Protein AF-A0A497PKI4-F1 (afdb_monomer_lite)

Foldseek 3Di:
DFFAFLVRCCVVVVHDSVVSVVVVVVCVVVVQWPQDPDPRGGIGGDPVVVVVVVVVVVVVVPDDD

Secondary structure (DSSP, 8-state):
---EEHHHHHHHHT--HHHHHHHHHHHHHTTSEEPPPSSS-EEEE-HHHHHHHHHHHHHHTTS--

pLDDT: mean 87.45, std 10.38, range [51.84, 96.5]

Sequence (65 aa):
MNGAKKSHIVYRANLNFDVVKRYLKRLNAAGLINFPSFNGRIFKTTSKGKEYINQYENLNAYIPR

Structure (mmCIF, N/CA/C/O backbone):
data_AF-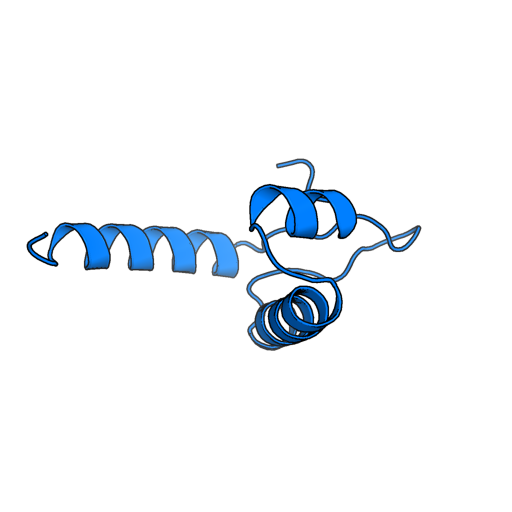A0A497PKI4-F1
#
_entry.id   AF-A0A497PKI4-F1
#
loop_
_atom_site.group_PDB
_atom_site.id
_atom_site.type_symbol
_atom_site.label_atom_id
_atom_site.label_alt_id
_atom_site.label_comp_id
_atom_site.label_asym_id
_atom_site.label_entity_id
_atom_site.label_seq_id
_atom_site.pdbx_PDB_ins_code
_atom_site.Cartn_x
_atom_site.Cartn_y
_atom_site.Cartn_z
_atom_site.occupancy
_atom_site.B_iso_or_equiv
_atom_site.auth_seq_id
_atom_site.auth_comp_id
_atom_site.auth_asym_id
_atom_site.auth_atom_id
_atom_site.pdbx_PDB_model_num
ATOM 1 N N . MET A 1 1 ? 0.546 15.246 -1.847 1.00 52.56 1 MET A N 1
ATOM 2 C CA . MET A 1 1 ? 1.129 13.889 -1.693 1.00 52.56 1 MET A CA 1
ATOM 3 C C . MET A 1 1 ? 1.949 13.559 -2.936 1.00 52.56 1 MET A C 1
ATOM 5 O O . MET A 1 1 ? 1.376 13.268 -3.979 1.00 52.56 1 MET A O 1
ATOM 9 N N . ASN A 1 2 ? 3.279 13.634 -2.838 1.00 72.44 2 ASN A N 1
ATOM 10 C CA . ASN A 1 2 ? 4.207 13.613 -3.984 1.00 72.44 2 ASN A CA 1
ATOM 11 C C . ASN A 1 2 ? 4.478 12.214 -4.577 1.00 72.44 2 ASN A C 1
ATOM 13 O O . ASN A 1 2 ? 5.429 12.032 -5.332 1.00 72.44 2 ASN A O 1
ATOM 17 N N . GLY A 1 3 ? 3.618 11.234 -4.279 1.00 83.62 3 GLY A N 1
ATOM 18 C CA . GLY A 1 3 ? 3.783 9.843 -4.696 1.00 83.62 3 GLY A CA 1
ATOM 19 C C . GLY A 1 3 ? 5.067 9.189 -4.170 1.00 83.62 3 GLY A C 1
ATOM 20 O O . GLY A 1 3 ? 5.790 9.764 -3.359 1.00 83.62 3 GLY A O 1
ATOM 21 N N . ALA A 1 4 ? 5.346 7.962 -4.607 1.00 88.31 4 ALA A N 1
ATOM 22 C CA . ALA A 1 4 ? 6.531 7.215 -4.192 1.00 88.31 4 ALA A CA 1
ATOM 23 C C . ALA A 1 4 ? 7.141 6.406 -5.339 1.00 88.31 4 ALA A C 1
ATOM 25 O O . ALA A 1 4 ? 6.433 5.847 -6.178 1.00 88.31 4 ALA A O 1
ATOM 26 N N . LYS A 1 5 ? 8.475 6.307 -5.351 1.00 88.94 5 LYS A N 1
ATOM 27 C CA . LYS A 1 5 ? 9.194 5.398 -6.250 1.00 88.94 5 LYS A CA 1
ATOM 28 C C . LYS A 1 5 ? 9.064 3.954 -5.780 1.00 88.94 5 LYS A C 1
ATOM 30 O O . LYS A 1 5 ? 9.026 3.711 -4.578 1.00 88.94 5 LYS A O 1
ATOM 35 N N . LYS A 1 6 ? 9.097 2.993 -6.714 1.00 86.44 6 LYS A N 1
ATOM 36 C CA . LYS A 1 6 ? 9.086 1.553 -6.382 1.00 86.44 6 LYS A CA 1
ATOM 37 C C . LYS A 1 6 ? 10.163 1.197 -5.353 1.00 86.44 6 LYS A C 1
ATOM 39 O O . LYS A 1 6 ? 9.861 0.498 -4.397 1.00 86.44 6 LYS A O 1
ATOM 44 N N . SER A 1 7 ? 11.388 1.701 -5.526 1.00 87.00 7 SER A N 1
ATOM 45 C CA . SER A 1 7 ? 12.489 1.472 -4.581 1.00 87.00 7 SER A CA 1
ATOM 46 C C . SER A 1 7 ? 12.151 1.976 -3.180 1.00 87.00 7 SER A C 1
ATOM 48 O O . SER A 1 7 ? 12.327 1.250 -2.213 1.00 87.00 7 SER A O 1
ATOM 50 N N . HIS A 1 8 ? 11.581 3.175 -3.063 1.00 88.69 8 HIS A N 1
ATOM 51 C CA . HIS A 1 8 ? 11.189 3.722 -1.767 1.00 88.69 8 HIS A CA 1
ATOM 52 C C . HIS A 1 8 ? 10.104 2.868 -1.090 1.00 88.69 8 HIS A C 1
ATOM 54 O O . HIS A 1 8 ? 10.154 2.659 0.116 1.00 88.69 8 HIS A O 1
ATOM 60 N N . ILE A 1 9 ? 9.168 2.313 -1.868 1.00 88.44 9 ILE A N 1
ATOM 61 C CA . ILE A 1 9 ? 8.136 1.394 -1.364 1.00 88.44 9 ILE A CA 1
ATOM 62 C C . ILE A 1 9 ? 8.763 0.085 -0.859 1.00 88.44 9 ILE A C 1
ATOM 64 O O . ILE A 1 9 ? 8.427 -0.350 0.233 1.00 88.44 9 ILE A O 1
ATOM 68 N N . VAL A 1 10 ? 9.694 -0.507 -1.615 1.00 88.12 10 VAL A N 1
ATOM 69 C CA . VAL A 1 10 ? 10.454 -1.716 -1.227 1.00 88.12 10 VAL A CA 1
ATOM 70 C C . VAL A 1 10 ? 11.163 -1.508 0.110 1.00 88.12 10 VAL A C 1
ATOM 72 O O . VAL A 1 10 ? 10.944 -2.282 1.039 1.00 88.12 10 VAL A O 1
ATOM 75 N N . TYR A 1 11 ? 11.936 -0.424 0.233 1.00 88.00 11 TYR A N 1
ATOM 76 C CA . TYR A 1 11 ? 12.687 -0.134 1.455 1.00 88.00 11 TYR A CA 1
ATOM 77 C C . TYR A 1 11 ? 11.779 0.146 2.656 1.00 88.00 11 TYR A C 1
ATOM 79 O O . TYR A 1 11 ? 12.042 -0.353 3.743 1.00 88.00 11 TYR A O 1
ATOM 87 N N . ARG A 1 12 ? 10.696 0.913 2.479 1.00 89.25 12 ARG A N 1
ATOM 88 C CA . ARG A 1 12 ? 9.815 1.286 3.600 1.00 89.25 12 ARG A CA 1
ATOM 89 C C . ARG A 1 12 ? 8.872 0.172 4.035 1.00 89.25 12 ARG A C 1
ATOM 91 O O . ARG A 1 12 ? 8.518 0.118 5.203 1.00 89.25 12 ARG A O 1
ATOM 98 N N . ALA A 1 13 ? 8.443 -0.681 3.108 1.00 88.56 13 ALA A N 1
ATOM 99 C CA . ALA A 1 13 ? 7.561 -1.801 3.419 1.00 88.56 13 ALA A CA 1
ATOM 100 C C . ALA A 1 13 ? 8.325 -3.039 3.918 1.00 88.56 13 ALA A C 1
ATOM 102 O O . ALA A 1 13 ? 7.686 -4.002 4.324 1.00 88.56 13 ALA A O 1
ATOM 103 N N . ASN A 1 14 ? 9.665 -3.029 3.867 1.00 92.00 14 ASN A N 1
ATOM 104 C CA . ASN A 1 14 ? 10.513 -4.187 4.158 1.00 92.00 14 ASN A CA 1
ATOM 105 C C . ASN A 1 14 ? 10.114 -5.433 3.337 1.00 92.00 14 ASN A C 1
ATOM 107 O O . ASN A 1 14 ? 10.002 -6.547 3.843 1.00 92.00 14 ASN A O 1
ATOM 111 N N . LEU A 1 15 ? 9.840 -5.228 2.046 1.00 88.19 15 LEU A N 1
ATOM 112 C CA . LEU A 1 15 ? 9.395 -6.272 1.123 1.00 88.19 15 LEU A CA 1
ATOM 113 C C . LEU A 1 15 ? 10.400 -6.423 -0.013 1.00 88.19 15 LEU A C 1
ATOM 115 O O . LEU A 1 15 ? 10.938 -5.435 -0.501 1.00 88.19 15 LEU A O 1
ATOM 119 N N . ASN A 1 16 ? 10.588 -7.641 -0.518 1.00 90.12 16 ASN A N 1
ATOM 120 C CA . ASN A 1 16 ? 11.405 -7.850 -1.715 1.00 90.12 16 ASN A CA 1
ATOM 121 C C . ASN A 1 16 ? 10.713 -7.336 -2.999 1.00 90.12 16 ASN A C 1
ATOM 123 O O . ASN A 1 16 ? 9.504 -7.074 -3.046 1.00 90.12 16 ASN A O 1
ATOM 127 N N . PHE A 1 17 ? 11.492 -7.212 -4.078 1.00 86.75 17 PHE A N 1
ATOM 128 C CA . PHE A 1 17 ? 11.034 -6.628 -5.342 1.00 86.75 17 PHE A CA 1
ATOM 129 C C . PHE A 1 17 ? 9.877 -7.380 -6.010 1.00 86.75 17 PHE A C 1
ATOM 131 O O . PHE A 1 17 ? 9.031 -6.728 -6.639 1.00 86.75 17 PHE A O 1
ATOM 138 N N . ASP A 1 18 ? 9.834 -8.708 -5.897 1.00 91.44 18 ASP A N 1
ATOM 139 C CA . ASP A 1 18 ? 8.785 -9.549 -6.478 1.00 91.44 18 ASP A CA 1
ATOM 140 C C . ASP A 1 18 ? 7.466 -9.396 -5.735 1.00 91.44 18 ASP A C 1
ATOM 142 O O . ASP A 1 18 ? 6.415 -9.179 -6.348 1.00 91.44 18 ASP A O 1
ATOM 146 N N . VAL A 1 19 ? 7.529 -9.429 -4.407 1.00 92.00 19 VAL A N 1
ATOM 147 C CA . VAL A 1 19 ? 6.369 -9.247 -3.540 1.00 92.00 19 VAL A CA 1
ATOM 148 C C . VAL A 1 19 ? 5.765 -7.859 -3.766 1.00 92.00 19 VAL A C 1
ATOM 150 O O . VAL A 1 19 ? 4.581 -7.757 -4.095 1.00 92.00 19 VAL A O 1
ATOM 153 N N . VAL A 1 20 ? 6.578 -6.795 -3.732 1.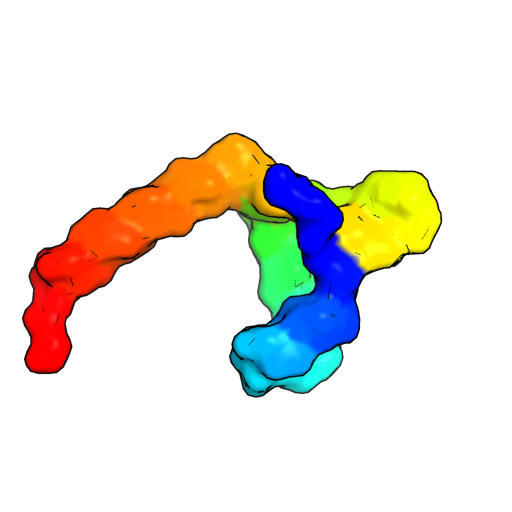00 92.00 20 VAL A N 1
ATOM 154 C CA . VAL A 1 20 ? 6.102 -5.426 -4.007 1.00 92.00 20 VAL A CA 1
ATOM 155 C C . VAL A 1 20 ? 5.482 -5.310 -5.394 1.00 92.00 20 VAL A C 1
ATOM 157 O O . VAL A 1 20 ? 4.433 -4.689 -5.545 1.00 92.00 20 VAL A O 1
ATOM 160 N N . LYS A 1 21 ? 6.077 -5.922 -6.425 1.00 90.12 21 LYS A N 1
ATOM 161 C CA . LYS A 1 21 ? 5.523 -5.878 -7.788 1.00 90.12 21 LYS A CA 1
ATOM 162 C C . LYS A 1 21 ? 4.115 -6.478 -7.842 1.00 90.12 21 LYS A C 1
ATOM 164 O O . LYS A 1 21 ? 3.246 -5.902 -8.499 1.00 90.12 21 LYS A O 1
ATOM 169 N N . ARG A 1 22 ? 3.873 -7.600 -7.155 1.00 93.00 22 ARG A N 1
ATOM 170 C CA . ARG A 1 22 ? 2.542 -8.226 -7.085 1.00 93.00 22 ARG A CA 1
ATOM 171 C C . ARG A 1 22 ? 1.543 -7.354 -6.328 1.00 93.00 22 ARG A C 1
ATOM 173 O O . ARG A 1 22 ? 0.434 -7.156 -6.821 1.00 93.00 22 ARG A O 1
ATOM 180 N N . TYR A 1 23 ? 1.937 -6.785 -5.189 1.00 94.06 23 TYR A N 1
ATOM 181 C CA . TYR A 1 23 ? 1.062 -5.893 -4.424 1.00 94.06 23 TYR A CA 1
ATOM 182 C C . TYR A 1 23 ? 0.724 -4.613 -5.187 1.00 94.06 23 TYR A C 1
ATOM 184 O O . TYR A 1 23 ? -0.447 -4.267 -5.272 1.00 94.06 23 TYR A O 1
ATOM 192 N N . LEU A 1 24 ? 1.693 -3.955 -5.827 1.00 92.19 24 LEU A N 1
ATOM 193 C CA . LEU A 1 24 ? 1.430 -2.748 -6.620 1.00 92.19 24 LEU A CA 1
ATOM 194 C C . LEU A 1 24 ? 0.469 -3.017 -7.784 1.00 92.19 24 LEU A C 1
ATOM 196 O O . LEU A 1 24 ? -0.422 -2.209 -8.032 1.00 92.19 24 LEU A O 1
ATOM 200 N N . LYS A 1 25 ? 0.589 -4.172 -8.456 1.00 92.50 25 LYS A N 1
ATOM 201 C CA . LYS A 1 25 ? -0.385 -4.595 -9.475 1.00 92.50 25 LYS A CA 1
ATOM 202 C C . LYS A 1 25 ? -1.789 -4.754 -8.890 1.00 92.50 25 LYS A C 1
ATOM 204 O O . LYS A 1 25 ? -2.740 -4.253 -9.480 1.00 92.50 25 LYS A O 1
ATOM 209 N N . ARG A 1 26 ? -1.917 -5.414 -7.733 1.00 95.31 26 ARG A N 1
ATOM 210 C CA . ARG A 1 26 ? -3.205 -5.604 -7.044 1.00 95.31 26 ARG A CA 1
ATOM 211 C C . ARG A 1 26 ? -3.821 -4.277 -6.599 1.00 95.31 26 ARG A C 1
ATOM 213 O O . ARG A 1 26 ? -4.990 -4.039 -6.866 1.00 95.31 26 ARG A O 1
ATOM 220 N N . LEU A 1 27 ? -3.028 -3.395 -5.991 1.00 94.44 27 LEU A N 1
ATOM 221 C CA . LEU A 1 27 ? -3.471 -2.071 -5.549 1.00 94.44 27 LEU A CA 1
ATOM 222 C C . LEU A 1 27 ? -3.935 -1.206 -6.725 1.00 94.44 27 LEU A C 1
ATOM 224 O O . LEU A 1 27 ? -4.934 -0.499 -6.606 1.00 94.44 27 LEU A O 1
ATOM 228 N N . ASN A 1 28 ? -3.242 -1.279 -7.865 1.00 93.88 28 ASN A N 1
ATOM 229 C CA . ASN A 1 28 ? -3.660 -0.568 -9.067 1.00 93.88 28 ASN A CA 1
ATOM 230 C C . ASN A 1 28 ? -4.939 -1.167 -9.665 1.00 93.88 28 ASN A C 1
ATOM 232 O O . ASN A 1 28 ? -5.853 -0.424 -9.997 1.00 93.88 28 ASN A O 1
ATOM 236 N N . ALA A 1 29 ? -5.031 -2.497 -9.776 1.00 95.00 29 ALA A N 1
ATOM 237 C CA . ALA A 1 29 ? -6.236 -3.173 -10.266 1.00 95.00 29 ALA A CA 1
ATOM 238 C C . ALA A 1 29 ? -7.469 -2.874 -9.390 1.00 95.00 29 ALA A C 1
ATOM 240 O O . ALA A 1 29 ? -8.573 -2.737 -9.902 1.00 95.00 29 ALA A O 1
ATOM 241 N N . ALA A 1 30 ? -7.271 -2.700 -8.081 1.00 95.31 30 ALA A N 1
ATOM 242 C CA . ALA A 1 30 ? -8.313 -2.284 -7.145 1.00 95.31 30 ALA A CA 1
ATOM 243 C C . ALA A 1 30 ? -8.648 -0.775 -7.206 1.00 95.31 30 ALA A C 1
ATOM 245 O O . ALA A 1 30 ? -9.587 -0.323 -6.542 1.00 95.31 30 ALA A O 1
ATOM 246 N N . GLY A 1 31 ? -7.892 0.016 -7.976 1.00 95.19 31 GLY A N 1
ATOM 247 C CA . GLY A 1 31 ? -8.057 1.465 -8.096 1.00 95.19 31 GLY A CA 1
ATOM 248 C C . GLY A 1 31 ? -7.606 2.252 -6.862 1.00 95.19 31 GLY A C 1
ATOM 249 O O . GLY A 1 31 ? -8.055 3.378 -6.666 1.00 95.19 31 GLY A O 1
ATOM 250 N N . LEU A 1 32 ? -6.755 1.673 -6.008 1.00 95.69 32 LEU A N 1
ATOM 251 C CA . LEU A 1 32 ? -6.252 2.310 -4.779 1.00 95.69 32 LEU A CA 1
ATOM 252 C C . LEU A 1 32 ? -5.002 3.162 -5.038 1.00 95.69 32 LEU A C 1
ATOM 254 O O . LEU A 1 32 ? -4.730 4.136 -4.335 1.00 95.69 32 LEU A O 1
ATOM 258 N N . ILE A 1 33 ? -4.243 2.815 -6.075 1.00 93.94 33 ILE A N 1
ATOM 259 C CA . ILE A 1 33 ? -3.119 3.605 -6.572 1.00 93.94 33 ILE A CA 1
ATOM 260 C C . ILE A 1 33 ? -3.216 3.734 -8.088 1.00 93.94 33 ILE A C 1
ATOM 262 O O . ILE A 1 33 ? -3.800 2.879 -8.746 1.00 93.94 33 ILE A O 1
ATOM 266 N N . ASN A 1 34 ? -2.580 4.764 -8.629 1.00 90.81 34 ASN A N 1
ATOM 267 C CA . ASN A 1 34 ? -2.310 4.887 -10.051 1.00 90.81 34 ASN A CA 1
ATOM 268 C C . ASN A 1 34 ? -0.881 4.428 -10.347 1.00 90.81 34 ASN A C 1
ATOM 270 O O . ASN A 1 34 ? 0.066 4.801 -9.635 1.00 90.81 34 ASN A O 1
ATOM 274 N N . PHE A 1 35 ? -0.727 3.663 -11.429 1.00 82.50 35 PHE A N 1
ATOM 275 C CA . PHE A 1 35 ? 0.565 3.430 -12.056 1.00 82.50 35 PHE A CA 1
ATOM 276 C C . PHE A 1 35 ? 1.251 4.764 -12.376 1.00 82.50 35 PHE A C 1
ATOM 278 O O . PHE A 1 35 ? 0.595 5.795 -12.563 1.00 82.50 35 PHE A O 1
ATOM 285 N N . PRO A 1 36 ? 2.587 4.769 -12.401 1.00 76.38 36 PRO A N 1
ATOM 286 C CA . PRO A 1 36 ? 3.327 5.994 -12.566 1.00 76.38 36 PRO A CA 1
ATOM 287 C C . PRO A 1 36 ? 3.064 6.628 -13.928 1.00 76.38 36 PRO A C 1
ATOM 289 O O . PRO A 1 36 ? 3.382 6.043 -14.960 1.00 76.38 36 PRO A O 1
ATOM 292 N N . SER A 1 37 ? 2.515 7.842 -13.914 1.00 66.50 37 SER A N 1
ATOM 293 C CA . SER A 1 37 ? 2.364 8.666 -15.115 1.00 66.50 37 SER A CA 1
ATOM 294 C C . SER A 1 37 ? 3.670 9.404 -15.427 1.00 66.50 37 SER A C 1
ATOM 296 O O . SER A 1 37 ? 4.398 9.731 -14.491 1.00 66.50 37 SER A O 1
ATOM 298 N N . PHE A 1 38 ? 3.948 9.590 -16.727 1.00 51.84 38 PHE A N 1
ATOM 299 C CA . PHE A 1 38 ? 5.118 10.205 -17.390 1.00 51.84 38 PHE A CA 1
ATOM 300 C C . PHE A 1 38 ? 6.484 10.046 -16.675 1.00 51.84 38 PHE A C 1
ATOM 302 O O . PHE A 1 38 ? 6.728 10.562 -15.589 1.00 51.84 38 PHE A O 1
ATOM 309 N N . ASN A 1 39 ? 7.408 9.328 -17.325 1.00 60.66 39 ASN A N 1
ATOM 310 C CA . ASN A 1 39 ? 8.710 8.839 -16.823 1.00 60.66 39 ASN A CA 1
ATOM 311 C C . ASN A 1 39 ? 8.668 7.613 -15.887 1.00 60.66 39 ASN A C 1
ATOM 313 O O . ASN A 1 39 ? 9.713 7.187 -15.392 1.00 60.66 39 ASN A O 1
ATOM 317 N N . GLY A 1 40 ? 7.495 7.003 -15.666 1.00 59.84 40 GLY A N 1
ATOM 318 C CA . GLY A 1 40 ? 7.361 5.608 -15.210 1.00 59.84 40 GLY A CA 1
ATOM 319 C C . GLY A 1 40 ? 7.867 5.284 -13.798 1.00 59.84 40 GLY A C 1
ATOM 320 O O . GLY A 1 40 ? 8.087 4.116 -13.480 1.00 59.84 40 GLY A O 1
ATOM 321 N N . ARG A 1 41 ? 8.075 6.289 -12.934 1.00 76.06 41 ARG A N 1
ATOM 322 C CA . ARG A 1 41 ? 8.762 6.085 -11.645 1.00 76.06 41 ARG A CA 1
ATOM 323 C C . ARG A 1 41 ? 7.960 6.388 -10.383 1.00 76.06 41 ARG A C 1
ATOM 325 O O . ARG A 1 41 ? 8.414 5.945 -9.338 1.00 76.06 41 ARG A O 1
ATOM 332 N N . ILE A 1 42 ? 6.832 7.102 -10.421 1.00 87.88 42 ILE A N 1
ATOM 333 C CA . ILE A 1 42 ? 6.130 7.572 -9.206 1.00 87.88 42 ILE A CA 1
ATOM 334 C C . ILE A 1 42 ? 4.688 7.051 -9.105 1.00 87.88 42 ILE A C 1
ATOM 336 O O . ILE A 1 42 ? 3.816 7.502 -9.838 1.00 87.88 42 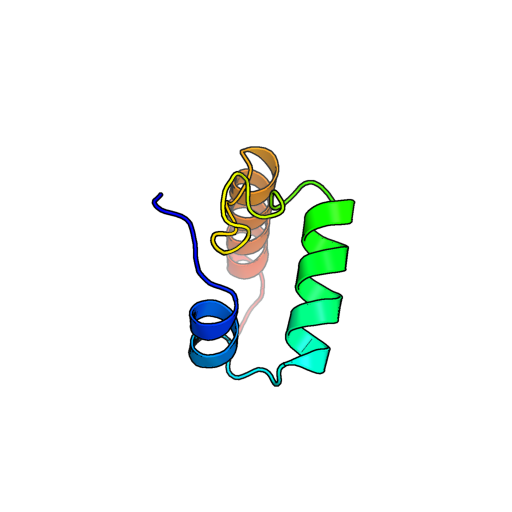ILE A O 1
ATOM 340 N N . PHE A 1 43 ? 4.417 6.168 -8.147 1.00 89.69 43 PHE A N 1
ATOM 341 C CA . PHE A 1 43 ? 3.065 5.719 -7.800 1.00 89.69 43 PHE A CA 1
ATOM 342 C C . PHE A 1 43 ? 2.349 6.777 -6.962 1.00 89.69 43 PHE A C 1
ATOM 344 O O . PHE A 1 43 ? 2.960 7.366 -6.068 1.00 89.69 43 PHE A O 1
ATOM 351 N N . LYS A 1 44 ? 1.055 6.999 -7.207 1.00 91.50 44 LYS A N 1
ATOM 352 C CA . LYS A 1 44 ? 0.230 7.935 -6.425 1.00 91.50 44 LYS A CA 1
ATOM 353 C C . LYS A 1 44 ? -1.016 7.238 -5.897 1.00 91.50 44 LY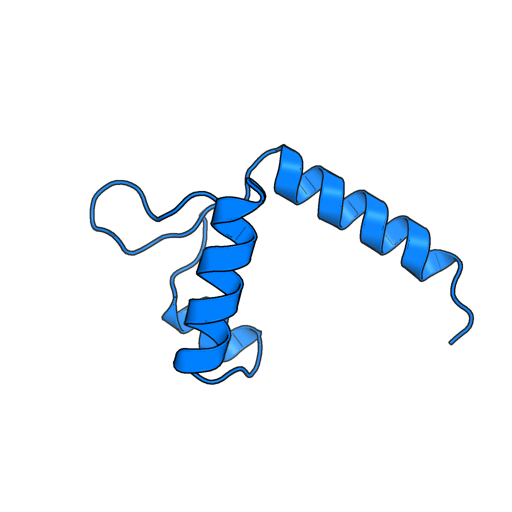S A C 1
ATOM 355 O O . LYS A 1 44 ? -1.678 6.532 -6.648 1.00 91.50 44 LYS A O 1
ATOM 360 N N . THR A 1 45 ? -1.351 7.469 -4.633 1.00 93.62 45 THR A N 1
ATOM 361 C CA . THR A 1 45 ? -2.613 7.009 -4.038 1.00 93.62 45 THR A CA 1
ATOM 362 C C . THR A 1 45 ? -3.785 7.780 -4.640 1.00 93.62 45 THR A C 1
ATOM 364 O O . THR A 1 45 ? -3.724 9.009 -4.752 1.00 93.62 45 THR A O 1
ATOM 367 N N . THR A 1 46 ? -4.838 7.067 -5.029 1.00 94.56 46 THR A N 1
ATOM 368 C CA . THR A 1 46 ? -6.091 7.658 -5.523 1.00 94.56 46 THR A CA 1
ATOM 369 C C . THR A 1 46 ? -6.936 8.185 -4.359 1.00 94.56 46 THR A C 1
ATOM 371 O O . THR A 1 46 ? -6.614 7.949 -3.194 1.00 94.56 46 THR A O 1
ATOM 374 N N . SER A 1 47 ? -8.037 8.883 -4.647 1.00 95.25 47 SER A N 1
ATOM 375 C CA . SER A 1 47 ? -9.022 9.239 -3.613 1.00 95.25 47 SER A CA 1
ATOM 376 C C . SER A 1 47 ? -9.573 7.988 -2.921 1.00 95.25 47 SER A C 1
ATOM 378 O O . SER A 1 47 ? -9.465 7.881 -1.703 1.00 95.25 47 SER A O 1
ATOM 380 N N . LYS A 1 48 ? -9.980 6.978 -3.706 1.00 96.50 48 LYS A N 1
ATOM 381 C CA . LYS A 1 48 ? -10.424 5.667 -3.205 1.00 96.50 48 LYS A CA 1
ATOM 382 C C . LYS A 1 48 ? -9.384 4.998 -2.300 1.00 96.50 48 LYS A C 1
ATOM 384 O O . LYS A 1 48 ? -9.723 4.426 -1.272 1.00 96.50 48 LYS A O 1
ATOM 389 N N . GLY A 1 49 ? -8.102 5.078 -2.663 1.00 95.81 49 GLY A N 1
ATOM 390 C CA . GLY A 1 49 ? -7.012 4.536 -1.852 1.00 95.81 49 GLY A CA 1
ATOM 391 C C . GLY A 1 49 ? -6.875 5.205 -0.485 1.00 95.81 49 GLY A C 1
ATOM 392 O O . GLY A 1 49 ? -6.551 4.532 0.487 1.00 95.81 49 GLY A O 1
ATOM 393 N N . LYS A 1 50 ? -7.142 6.512 -0.391 1.0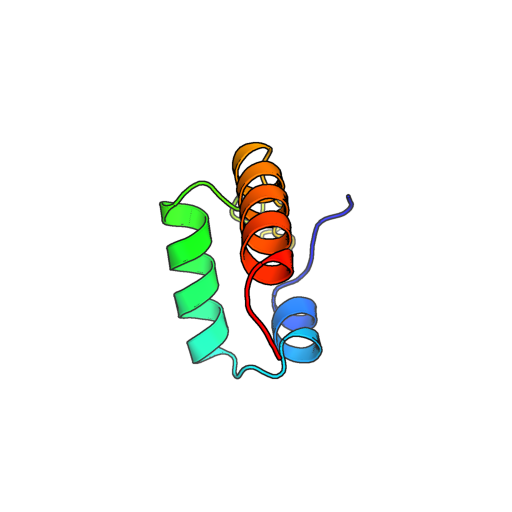0 94.81 50 LYS A N 1
ATOM 394 C CA . LYS A 1 50 ? -7.138 7.232 0.892 1.00 94.81 50 LYS A CA 1
ATOM 395 C C . LYS A 1 50 ? -8.337 6.848 1.753 1.00 94.81 50 LYS A C 1
ATOM 397 O O . LYS A 1 50 ? -8.170 6.625 2.945 1.00 94.81 50 LYS A O 1
ATOM 402 N N . GLU A 1 51 ? -9.516 6.733 1.149 1.00 96.50 51 GLU A N 1
ATOM 403 C CA . GLU A 1 51 ? -10.724 6.286 1.851 1.00 96.50 51 GLU A CA 1
ATOM 404 C C . GLU A 1 51 ? -10.555 4.873 2.411 1.00 96.50 51 GLU A C 1
ATOM 406 O O . GLU A 1 51 ? -10.873 4.635 3.572 1.00 96.50 51 GLU A O 1
ATOM 411 N N . TYR A 1 52 ? -9.966 3.966 1.627 1.00 95.81 52 TYR A N 1
ATOM 412 C CA . TYR A 1 52 ? -9.646 2.613 2.075 1.00 95.81 52 TYR A CA 1
ATOM 413 C C . TYR A 1 52 ? -8.747 2.609 3.320 1.00 95.81 52 TYR A C 1
ATOM 415 O O . TYR A 1 52 ? -9.004 1.864 4.260 1.00 95.81 52 TYR A O 1
ATOM 423 N N . ILE A 1 53 ? -7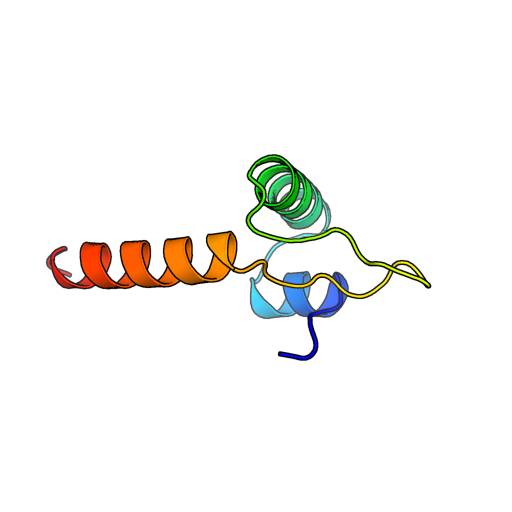.710 3.455 3.349 1.00 94.56 53 ILE A N 1
ATOM 424 C CA . ILE A 1 53 ? -6.821 3.578 4.514 1.00 94.56 53 ILE A CA 1
ATOM 425 C C . ILE A 1 53 ? -7.604 4.084 5.728 1.00 94.56 53 ILE A C 1
ATOM 427 O O . ILE A 1 53 ? -7.515 3.477 6.787 1.00 94.56 53 ILE A O 1
ATOM 431 N N . ASN A 1 54 ? -8.420 5.130 5.576 1.00 94.94 54 ASN A N 1
ATOM 432 C CA . ASN A 1 54 ? -9.232 5.650 6.682 1.00 94.94 54 ASN A CA 1
ATOM 433 C C . ASN A 1 54 ? -10.181 4.584 7.252 1.00 94.94 54 ASN A C 1
ATOM 435 O O . ASN A 1 54 ? -10.303 4.447 8.465 1.00 94.94 54 ASN A O 1
ATOM 439 N N . GLN A 1 55 ? -10.836 3.807 6.386 1.00 94.62 55 GLN A N 1
ATOM 440 C CA . GLN A 1 55 ? -11.707 2.708 6.808 1.00 94.62 55 GLN A CA 1
ATOM 441 C C . GLN A 1 55 ? -10.923 1.614 7.540 1.00 94.62 55 GLN A C 1
ATOM 443 O O . GLN A 1 55 ? -11.377 1.128 8.571 1.00 94.62 55 GLN A O 1
ATOM 448 N N . TYR A 1 56 ? -9.742 1.255 7.035 1.00 93.44 56 TYR A N 1
ATOM 449 C CA . TYR A 1 56 ? -8.873 0.270 7.670 1.00 93.44 56 TYR A CA 1
ATOM 450 C C . TYR A 1 56 ? -8.408 0.715 9.063 1.00 93.44 56 TYR A C 1
ATOM 452 O O . TYR A 1 56 ? -8.502 -0.064 10.006 1.00 93.44 56 TYR A O 1
ATOM 460 N N . GLU A 1 57 ? -7.963 1.965 9.215 1.00 92.38 57 GLU A N 1
ATOM 461 C CA . GLU A 1 57 ? -7.547 2.517 10.512 1.00 92.38 57 GLU A CA 1
ATOM 462 C C . GLU A 1 57 ? -8.709 2.541 11.513 1.00 92.38 57 GLU A C 1
ATOM 464 O O . GLU A 1 57 ? -8.536 2.146 12.665 1.00 92.38 57 GLU A O 1
ATOM 469 N N . ASN A 1 58 ? -9.911 2.917 11.060 1.00 92.31 58 ASN A N 1
ATOM 470 C CA . ASN A 1 58 ? -11.111 2.872 11.892 1.00 92.31 58 ASN A CA 1
ATOM 471 C C . ASN A 1 58 ? -11.409 1.449 12.366 1.00 92.31 58 ASN A C 1
ATOM 473 O O . ASN A 1 58 ? -11.643 1.247 13.548 1.00 92.31 58 ASN A O 1
ATOM 477 N N . LEU A 1 59 ? -11.369 0.455 11.472 1.00 92.38 59 LEU A N 1
ATOM 478 C CA . LEU A 1 59 ? -11.578 -0.948 11.842 1.00 92.38 59 LEU A CA 1
ATOM 479 C C . LEU A 1 59 ? -10.527 -1.430 12.845 1.00 92.38 59 LEU A C 1
ATOM 481 O O . LEU A 1 59 ? -10.868 -2.075 13.832 1.00 92.38 59 LEU A O 1
ATOM 485 N N . ASN A 1 60 ? -9.261 -1.082 12.617 1.00 90.38 60 ASN A N 1
ATOM 486 C CA . ASN A 1 60 ? -8.150 -1.478 13.475 1.00 90.38 60 ASN A CA 1
ATOM 487 C C . ASN A 1 60 ? -8.250 -0.871 14.885 1.00 90.38 60 ASN A C 1
ATOM 489 O O . ASN A 1 60 ? -7.791 -1.481 15.845 1.00 90.38 60 ASN A O 1
ATOM 493 N N . ALA A 1 61 ? -8.894 0.291 15.035 1.00 87.88 61 ALA A N 1
ATOM 494 C CA . ALA A 1 61 ? -9.171 0.887 16.341 1.00 87.88 61 ALA A CA 1
ATOM 495 C C . ALA A 1 61 ? -10.132 0.046 17.206 1.00 87.88 61 ALA A C 1
ATOM 497 O O . ALA A 1 61 ? -10.134 0.194 18.426 1.00 87.88 61 ALA A O 1
ATOM 498 N N . TYR A 1 62 ? -10.920 -0.847 16.598 1.00 86.19 62 TYR A N 1
ATOM 499 C CA . TYR A 1 62 ? -11.843 -1.744 17.300 1.00 86.19 62 TYR A CA 1
ATOM 500 C C . TYR A 1 62 ? -11.279 -3.155 17.526 1.00 86.19 62 TYR A C 1
ATOM 502 O O . TYR A 1 62 ? -11.946 -3.977 18.154 1.00 86.19 62 TYR A O 1
ATOM 510 N N . ILE A 1 63 ? -10.072 -3.455 17.033 1.00 84.06 63 ILE A N 1
ATOM 511 C CA . ILE A 1 63 ? -9.421 -4.752 17.247 1.00 84.06 63 ILE A CA 1
ATOM 512 C C . ILE A 1 63 ? -8.584 -4.662 18.537 1.00 84.06 63 ILE A C 1
ATOM 514 O O . ILE A 1 63 ? -7.617 -3.896 18.568 1.00 84.06 63 ILE A O 1
ATOM 518 N N . PRO A 1 64 ? -8.923 -5.409 19.609 1.00 73.75 64 PRO A N 1
ATOM 519 C CA . PRO A 1 64 ? -8.105 -5.439 20.819 1.00 73.75 64 PRO A CA 1
ATOM 520 C C . PRO A 1 64 ? -6.716 -6.013 20.499 1.00 73.75 64 PRO A C 1
ATOM 522 O O . PRO A 1 64 ? -6.606 -7.008 19.781 1.00 73.75 64 PRO A O 1
ATOM 525 N N . ARG A 1 65 ? -5.669 -5.337 20.988 1.00 67.38 65 ARG A N 1
ATOM 526 C CA . ARG A 1 65 ? -4.258 -5.694 20.770 1.00 67.38 65 ARG A CA 1
ATOM 527 C C . ARG A 1 65 ? -3.766 -6.776 21.715 1.00 67.38 65 ARG A C 1
ATOM 529 O O . ARG A 1 65 ? -4.187 -6.747 22.891 1.00 67.38 65 ARG A O 1
#

Radius of gyration: 13.08 Å; chains: 1; bounding box: 24×23×38 Å